Protein AF-A0ABD3V1Y4-F1 (afdb_monomer)

Mean predicted aligned error: 9.61 Å

Sequence (173 aa):
MPIKVYIWNFQGSTEAWGHASMSLSDGTHISWWPCGGDERKSVKGKAVKAPPIRSMTLKDDIEGEDGKNPDVTHIIPPGYINEAAIRTWWQSFSNEENWRAFDQNCSTVVFKALCAGSALDVFPAIEKQRYEAVFIWTPSTVDKFVQRLIECISHQAQPTVSSKGLGLFAGMS

pLDDT: mean 78.71, std 18.04, range [43.44, 97.69]

Secondary structure (DSSP, 8-state):
--EEEEEE---BTTTB--EEEEE-TTS-EE-----SGGGGS--SSPPB-----TT--HHHHHHHTTTPPPSEEEEEPTTSS-HHHHHHHHHHS-TT--BBTTTBSHHHHHHHHHHHTTGGGGS-HHHHHHHHT-SS--HHHHHHHHHHHHHHHHHHTS---------------

InterPro domains:
  IPR059883 IcsB/BopA-like, middle domain [PF27349] (81-153)

Foldseek 3Di:
DWKKKFWFDCPDLQQAQIFIWIADPVQFIQGQDAPDPPCRRHPPFDFALRFTDRPDHLVNVCVVNVNDGGPDMDTADPPQFQSVQLVVCRVVPDSVDIDGSFARHRQNRVVVSRVSRVLLVLDDPVVSVVLVPDRGGGSVNSVVSRVVSNVSVVVVPDPPPPPPDDDDPDDDD

Nearest PDB structures (foldseek):
  5mtz-assembly1_A  TM=6.078E-01  e=7.066E+00  Saccharomyces cerevisiae
  5mtz-assembly2_B  TM=6.042E-01  e=9.615E+00  Saccharomyces cerevisiae

Radius of gyration: 20.39 Å; Cα contacts (8 Å, |Δi|>4): 258; chains: 1; bounding box: 38×30×86 Å

Solvent-accessible surface area (backbone atoms only — not comparable to full-atom values): 10086 Å² total; per-residue (Å²): 105,50,38,34,41,38,27,29,66,64,66,43,77,76,70,30,75,42,40,24,30,34,35,46,56,88,68,53,31,51,51,47,76,74,86,62,76,75,58,73,53,54,70,77,86,60,71,47,84,36,53,67,50,78,84,46,44,74,64,55,50,22,58,68,51,82,64,44,72,61,76,42,76,48,73,42,70,72,88,73,49,42,61,68,43,24,51,54,46,58,72,66,55,59,68,85,51,54,32,24,89,65,71,41,29,22,22,33,50,45,50,52,38,39,48,56,13,43,48,53,75,69,45,59,71,74,57,35,55,53,62,74,65,56,78,61,54,37,30,67,52,45,51,54,50,52,52,53,49,49,51,46,52,55,60,70,70,53,79,80,80,76,92,77,84,83,78,83,86,76,89,86,133

Organism: Sinanodonta woodiana (NCBI:txid1069815)

Structure (mmCIF, N/CA/C/O backbone):
data_AF-A0ABD3V1Y4-F1
#
_entry.id   AF-A0ABD3V1Y4-F1
#
loop_
_atom_site.group_PDB
_atom_site.id
_atom_site.type_symbol
_atom_site.label_atom_id
_atom_site.label_alt_id
_atom_site.label_comp_id
_atom_site.label_asym_id
_atom_site.label_entity_id
_atom_site.label_seq_id
_atom_site.pdbx_PDB_ins_code
_atom_site.Cartn_x
_atom_site.Cartn_y
_atom_site.Cartn_z
_atom_site.occupancy
_atom_site.B_iso_or_equiv
_atom_site.auth_seq_id
_atom_site.auth_comp_id
_atom_site.auth_asym_id
_atom_site.auth_atom_id
_atom_site.pdbx_PDB_model_num
ATOM 1 N N . MET A 1 1 ? -10.974 -13.081 5.048 1.00 64.31 1 MET A N 1
ATOM 2 C CA . MET A 1 1 ? -9.505 -13.208 5.234 1.00 64.31 1 MET A CA 1
ATOM 3 C C . MET A 1 1 ? -8.924 -11.825 5.527 1.00 64.31 1 MET A C 1
ATOM 5 O O . MET A 1 1 ? -9.631 -10.864 5.268 1.00 64.31 1 MET A O 1
ATOM 9 N N . PRO A 1 2 ? -7.731 -11.687 6.128 1.00 89.69 2 PRO A N 1
ATOM 10 C CA . PRO A 1 2 ? -7.134 -10.372 6.378 1.00 89.69 2 PRO A CA 1
ATOM 11 C C . PRO A 1 2 ? -6.568 -9.740 5.097 1.00 89.69 2 PRO A C 1
ATOM 13 O O . PRO A 1 2 ? -6.213 -10.458 4.159 1.00 89.69 2 PRO A O 1
ATOM 16 N N . ILE A 1 3 ? -6.436 -8.412 5.095 1.00 95.50 3 ILE A N 1
ATOM 17 C CA . ILE A 1 3 ? -5.704 -7.673 4.059 1.00 95.50 3 ILE A CA 1
ATOM 18 C C . ILE A 1 3 ? -4.205 -7.903 4.273 1.00 95.50 3 ILE A C 1
ATOM 20 O O . ILE A 1 3 ? -3.722 -7.851 5.407 1.00 95.50 3 ILE A O 1
ATOM 24 N N . LYS A 1 4 ? -3.464 -8.139 3.190 1.00 97.69 4 LYS A N 1
ATOM 25 C CA . LYS A 1 4 ? -2.004 -8.295 3.219 1.00 97.69 4 LYS A CA 1
ATOM 26 C C . LYS A 1 4 ? -1.337 -7.170 2.449 1.00 97.69 4 LYS A C 1
ATOM 28 O O . LYS A 1 4 ? -1.769 -6.882 1.338 1.00 97.69 4 LYS A O 1
ATOM 33 N N . VAL A 1 5 ? -0.289 -6.576 3.010 1.00 97.06 5 VAL A N 1
ATOM 34 C CA . VAL A 1 5 ? 0.553 -5.582 2.330 1.00 97.06 5 VAL A CA 1
ATOM 35 C C . VAL A 1 5 ? 1.961 -6.146 2.201 1.00 97.06 5 VAL A C 1
ATOM 37 O O . VAL A 1 5 ? 2.527 -6.620 3.184 1.00 97.06 5 VAL A O 1
ATOM 40 N N . TYR A 1 6 ? 2.510 -6.102 0.996 1.00 96.75 6 TYR A N 1
ATOM 41 C CA . TYR A 1 6 ? 3.810 -6.656 0.638 1.00 96.75 6 TYR A CA 1
ATOM 42 C C . TYR A 1 6 ? 4.775 -5.520 0.322 1.00 96.75 6 TYR A C 1
ATOM 44 O O . TYR A 1 6 ? 4.414 -4.598 -0.410 1.00 96.75 6 TYR A O 1
ATOM 52 N N . ILE A 1 7 ? 5.986 -5.587 0.871 1.00 94.56 7 ILE A N 1
ATOM 53 C CA . ILE A 1 7 ? 7.024 -4.568 0.708 1.00 94.56 7 ILE A CA 1
ATOM 54 C C . ILE A 1 7 ? 8.292 -5.224 0.167 1.00 94.56 7 ILE A C 1
ATOM 56 O O . ILE A 1 7 ? 8.817 -6.158 0.773 1.00 94.56 7 ILE A O 1
ATOM 60 N N . TRP A 1 8 ? 8.812 -4.682 -0.929 1.00 91.06 8 TRP A N 1
ATOM 61 C CA . TRP A 1 8 ? 10.174 -4.894 -1.406 1.00 91.06 8 TRP A CA 1
ATOM 62 C C . TRP A 1 8 ? 10.961 -3.610 -1.157 1.00 91.06 8 TRP A C 1
ATOM 64 O O . TRP A 1 8 ? 10.585 -2.525 -1.609 1.00 91.06 8 TRP A O 1
ATOM 74 N N . ASN A 1 9 ? 12.042 -3.716 -0.395 1.00 85.38 9 ASN A N 1
ATOM 75 C CA . ASN A 1 9 ? 12.830 -2.570 0.029 1.00 85.38 9 ASN A CA 1
ATOM 76 C C . ASN A 1 9 ? 13.599 -1.954 -1.145 1.00 85.38 9 ASN A C 1
ATOM 78 O O . ASN A 1 9 ? 14.089 -2.656 -2.026 1.00 85.38 9 ASN A O 1
ATOM 82 N N . PHE A 1 10 ? 13.759 -0.629 -1.115 1.00 76.56 10 PHE A N 1
ATOM 83 C CA . PHE A 1 10 ? 14.650 0.077 -2.034 1.00 76.56 10 PHE A CA 1
ATOM 84 C C . PHE A 1 10 ? 16.098 -0.369 -1.799 1.00 76.56 10 PHE A C 1
ATOM 86 O O . PHE A 1 10 ? 16.598 -0.266 -0.679 1.00 76.56 10 PHE A O 1
ATOM 93 N N . GLN A 1 11 ? 16.776 -0.825 -2.852 1.00 69.06 11 GLN A N 1
ATOM 94 C CA . GLN A 1 11 ? 18.179 -1.261 -2.796 1.00 69.06 11 GLN A CA 1
ATOM 95 C C . GLN A 1 11 ? 19.121 -0.334 -3.578 1.00 69.06 11 GLN A C 1
ATOM 97 O O . GLN A 1 11 ? 20.303 -0.625 -3.721 1.00 69.06 11 GLN A O 1
ATOM 102 N N . GLY A 1 12 ? 18.618 0.808 -4.053 1.00 59.09 12 GLY A N 1
ATOM 103 C CA . GLY A 1 12 ? 19.363 1.742 -4.893 1.00 59.09 12 GLY A CA 1
ATOM 104 C C . GLY A 1 12 ? 18.736 1.868 -6.277 1.00 59.09 12 GLY A C 1
ATOM 105 O O . GLY A 1 12 ? 18.171 0.918 -6.809 1.00 59.09 12 GLY A O 1
ATOM 106 N N . SER A 1 13 ? 18.858 3.045 -6.892 1.00 57.44 13 SER A N 1
ATOM 107 C CA . SER A 1 13 ? 18.245 3.361 -8.193 1.00 57.44 13 SER A CA 1
ATOM 108 C C . SER A 1 13 ? 18.836 2.587 -9.377 1.00 57.44 13 SER A C 1
ATOM 110 O O . SER A 1 13 ? 18.283 2.639 -10.477 1.00 57.44 13 SER A O 1
ATOM 112 N N . THR A 1 14 ? 19.957 1.901 -9.152 1.00 50.19 14 THR A N 1
ATOM 113 C CA . THR A 1 14 ? 20.654 1.031 -10.105 1.00 50.19 14 THR A CA 1
ATOM 114 C C . THR A 1 14 ? 20.372 -0.454 -9.885 1.00 50.19 14 THR A C 1
ATOM 116 O O . THR A 1 14 ? 20.677 -1.240 -10.772 1.00 50.19 14 THR A O 1
ATOM 119 N N . GLU A 1 15 ? 19.806 -0.823 -8.730 1.00 55.97 15 GLU A N 1
ATOM 120 C CA . GLU A 1 15 ? 19.590 -2.217 -8.318 1.00 55.97 15 GLU A CA 1
ATOM 121 C C . GLU A 1 15 ? 18.091 -2.530 -8.239 1.00 55.97 15 GLU A C 1
ATOM 123 O O . GLU A 1 15 ? 17.581 -3.316 -9.030 1.00 55.97 15 GLU A O 1
ATOM 128 N N . ALA A 1 16 ? 17.357 -1.862 -7.340 1.00 60.34 16 ALA A N 1
ATOM 129 C CA . ALA A 1 16 ? 15.912 -2.017 -7.198 1.00 60.34 16 ALA A CA 1
ATOM 130 C C . ALA A 1 16 ? 15.282 -0.753 -6.598 1.00 60.34 16 ALA A C 1
ATOM 132 O O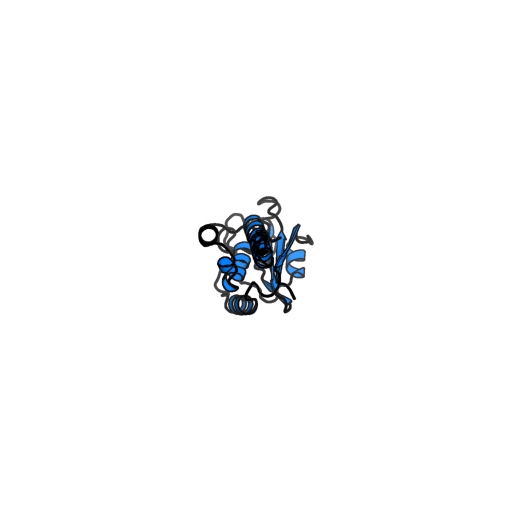 . ALA A 1 16 ? 15.631 -0.318 -5.494 1.00 60.34 16 ALA A O 1
ATOM 133 N N . TRP A 1 17 ? 14.296 -0.195 -7.305 1.00 63.53 17 TRP A N 1
ATOM 134 C CA . TRP A 1 17 ? 13.520 0.968 -6.852 1.00 63.53 17 TRP A CA 1
ATOM 135 C C . TRP A 1 17 ? 12.579 0.652 -5.677 1.00 63.53 17 TRP A C 1
ATOM 137 O O . TRP A 1 17 ? 12.045 1.569 -5.048 1.00 63.53 17 TRP A O 1
ATOM 147 N N . GLY A 1 18 ? 12.453 -0.631 -5.336 1.00 74.25 18 GLY A N 1
ATOM 148 C CA . GLY A 1 18 ? 11.547 -1.132 -4.320 1.00 74.25 18 GLY A CA 1
ATOM 149 C C . GLY A 1 18 ? 10.091 -1.054 -4.775 1.00 74.25 18 GLY A C 1
ATOM 150 O O . GLY A 1 18 ? 9.720 -0.264 -5.645 1.00 74.25 18 GLY A O 1
ATOM 151 N N . HIS A 1 19 ? 9.254 -1.879 -4.162 1.00 86.81 19 HIS A N 1
ATOM 152 C CA . HIS A 1 19 ? 7.877 -2.099 -4.583 1.00 86.81 19 HIS A CA 1
ATOM 153 C C . HIS A 1 19 ? 6.963 -2.240 -3.375 1.00 86.81 19 HIS A C 1
ATOM 155 O O . HIS A 1 19 ? 7.382 -2.647 -2.291 1.00 86.81 19 HIS A O 1
ATOM 161 N N . ALA A 1 20 ? 5.704 -1.869 -3.554 1.00 91.75 20 ALA A N 1
ATOM 162 C CA . ALA A 1 20 ? 4.672 -2.108 -2.565 1.00 91.75 20 ALA A CA 1
ATOM 163 C C . ALA A 1 20 ? 3.395 -2.535 -3.279 1.00 91.75 20 ALA A C 1
ATOM 165 O O . ALA A 1 20 ? 2.943 -1.861 -4.204 1.00 91.75 20 ALA A O 1
ATOM 166 N N . SER A 1 21 ? 2.789 -3.617 -2.812 1.00 94.44 21 SER A N 1
ATOM 167 C CA . SER A 1 21 ? 1.489 -4.076 -3.293 1.00 94.44 21 SER A CA 1
ATOM 168 C C . SER A 1 21 ? 0.635 -4.592 -2.146 1.00 94.44 21 SER A C 1
ATOM 170 O O . SER A 1 21 ? 1.095 -4.722 -1.010 1.00 94.44 21 SER A O 1
ATOM 172 N N . MET A 1 22 ? -0.643 -4.851 -2.407 1.00 96.00 22 MET A N 1
ATOM 173 C CA . MET A 1 22 ? -1.534 -5.417 -1.399 1.00 96.00 22 MET A CA 1
ATOM 174 C C . MET A 1 22 ? -2.532 -6.409 -1.985 1.00 96.00 22 MET A C 1
ATOM 176 O O . MET A 1 22 ? -2.957 -6.288 -3.129 1.00 96.00 22 MET A O 1
ATOM 180 N N . SER A 1 23 ? -2.936 -7.389 -1.182 1.00 96.06 23 SER A N 1
ATOM 181 C CA . SER A 1 23 ? -4.008 -8.329 -1.509 1.00 96.06 23 SER A CA 1
ATOM 182 C C . SER A 1 23 ? -5.179 -8.157 -0.556 1.00 96.06 23 SER A C 1
ATOM 184 O O . SER A 1 23 ? -5.003 -8.119 0.665 1.00 96.06 23 SER A O 1
ATOM 186 N N . LEU A 1 24 ? -6.376 -8.105 -1.132 1.00 95.19 24 LEU A N 1
ATOM 187 C CA . LEU A 1 24 ? -7.640 -8.170 -0.415 1.00 95.19 24 LEU A CA 1
ATOM 188 C C . LEU A 1 24 ? -8.024 -9.630 -0.149 1.00 95.19 24 LEU A C 1
ATOM 190 O O . LEU A 1 24 ? -7.426 -10.575 -0.672 1.00 95.19 24 LEU A O 1
ATOM 194 N N . SER A 1 25 ? -9.036 -9.822 0.687 1.00 93.12 25 SER A N 1
ATOM 195 C CA . SER A 1 25 ? -9.455 -11.136 1.160 1.00 93.12 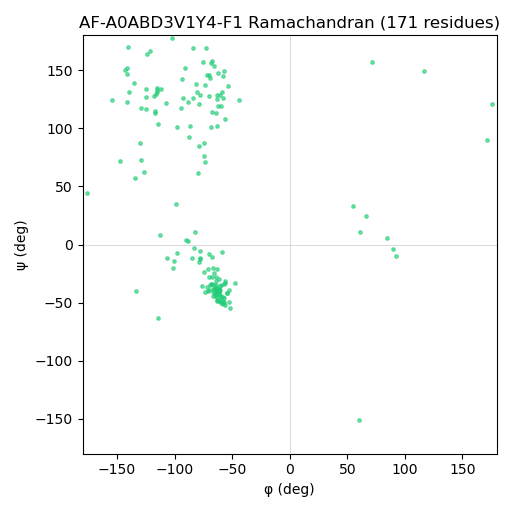25 SER A CA 1
ATOM 196 C C . SER A 1 25 ? -10.140 -11.997 0.100 1.00 93.12 25 SER A C 1
ATOM 198 O O . SER A 1 25 ? -10.168 -13.220 0.240 1.00 93.12 25 SER A O 1
ATOM 200 N N . ASP A 1 26 ? -10.663 -11.363 -0.948 1.00 90.38 26 ASP A N 1
ATOM 201 C CA . ASP A 1 26 ? -11.331 -11.991 -2.090 1.00 90.38 26 ASP A CA 1
ATOM 202 C C . ASP A 1 26 ? -10.375 -12.380 -3.229 1.00 90.38 26 ASP A C 1
ATOM 204 O O . ASP A 1 26 ? -10.819 -12.855 -4.271 1.00 90.38 26 ASP A O 1
ATOM 208 N N . GLY A 1 27 ? -9.068 -12.177 -3.040 1.00 89.62 27 GLY A N 1
ATOM 209 C CA . GLY A 1 27 ? -8.048 -12.447 -4.050 1.00 89.62 27 GLY A CA 1
ATOM 210 C C . GLY A 1 27 ? -7.743 -11.267 -4.973 1.00 89.62 27 GLY A C 1
ATOM 211 O O . GLY A 1 27 ? -6.801 -11.367 -5.757 1.00 89.62 27 GLY A O 1
ATOM 212 N N . THR A 1 28 ? -8.455 -10.138 -4.859 1.00 91.88 28 THR A N 1
ATOM 213 C CA . THR A 1 28 ? -8.082 -8.899 -5.555 1.00 91.88 28 THR A CA 1
ATOM 214 C C . THR A 1 28 ? -6.676 -8.498 -5.132 1.00 91.88 28 THR A C 1
ATOM 216 O O . THR A 1 28 ? -6.392 -8.358 -3.940 1.00 91.88 28 THR A O 1
ATOM 219 N N . HIS A 1 29 ? -5.796 -8.290 -6.103 1.00 93.00 29 HIS A N 1
ATOM 220 C CA . HIS A 1 29 ? -4.440 -7.825 -5.870 1.00 93.00 29 HIS A CA 1
ATOM 221 C C . HIS A 1 29 ? -4.261 -6.438 -6.494 1.00 93.00 29 HIS A C 1
ATOM 223 O O . HIS A 1 29 ? -4.678 -6.175 -7.621 1.00 93.00 29 HIS A O 1
ATOM 229 N N . ILE A 1 30 ? -3.706 -5.530 -5.700 1.00 91.56 30 ILE A N 1
ATOM 230 C CA . ILE A 1 30 ? -3.508 -4.124 -6.022 1.00 91.56 30 ILE A CA 1
ATOM 231 C C . ILE A 1 30 ? -2.003 -3.910 -6.091 1.00 91.56 30 ILE A C 1
ATOM 233 O O . ILE A 1 30 ? -1.320 -3.842 -5.069 1.00 91.56 30 ILE A O 1
ATOM 237 N N . SER A 1 31 ? -1.512 -3.814 -7.318 1.00 86.44 31 SER A N 1
ATOM 238 C CA . SER A 1 31 ? -0.127 -3.521 -7.662 1.00 86.44 31 SER A CA 1
ATOM 239 C C . SER A 1 31 ? -0.128 -2.602 -8.877 1.00 86.44 31 SER A C 1
ATOM 241 O O . SER A 1 31 ? -1.019 -2.682 -9.728 1.00 86.44 31 SER A O 1
ATOM 243 N N . TRP A 1 32 ? 0.849 -1.701 -8.953 1.00 76.88 32 TRP A N 1
ATOM 244 C CA . TRP A 1 32 ? 1.027 -0.851 -10.125 1.00 76.88 32 TRP A CA 1
ATOM 245 C C . TRP A 1 32 ? 2.486 -0.785 -10.566 1.00 76.88 32 TRP A C 1
ATOM 247 O O . TRP A 1 32 ? 3.076 0.291 -10.651 1.00 76.88 32 TRP A O 1
ATOM 257 N N . TRP A 1 33 ? 3.072 -1.950 -10.847 1.00 65.75 33 TRP A N 1
ATOM 258 C CA . TRP A 1 33 ? 4.402 -2.034 -11.446 1.00 65.75 33 TRP A CA 1
ATOM 259 C C . TRP A 1 33 ? 4.325 -1.805 -12.967 1.00 65.75 33 TRP A C 1
ATOM 261 O O . TRP A 1 33 ? 3.496 -2.437 -13.633 1.00 65.75 33 TRP A O 1
ATOM 271 N N . PRO A 1 34 ? 5.161 -0.937 -13.568 1.00 56.66 34 PRO A N 1
ATOM 272 C CA . PRO A 1 34 ? 5.210 -0.803 -15.017 1.00 56.66 34 PRO A CA 1
ATOM 273 C C . PRO A 1 34 ? 5.702 -2.122 -15.629 1.00 56.66 34 PRO A C 1
ATOM 275 O O . PRO A 1 34 ? 6.830 -2.575 -15.421 1.00 56.66 34 PRO A O 1
ATOM 278 N N . CYS A 1 35 ? 4.817 -2.787 -16.365 1.00 47.19 35 CYS A N 1
ATOM 279 C CA . CYS A 1 35 ? 5.128 -4.034 -17.048 1.00 47.19 35 CYS A CA 1
ATOM 280 C C . CYS A 1 35 ? 5.721 -3.722 -18.428 1.00 47.19 35 CYS A C 1
ATOM 282 O O . CYS A 1 35 ? 4.977 -3.398 -19.350 1.00 47.19 35 CYS A O 1
ATOM 284 N N . GLY A 1 36 ? 7.048 -3.825 -18.572 1.00 44.22 36 GLY A N 1
ATOM 285 C CA . GLY A 1 36 ? 7.717 -3.697 -19.873 1.00 44.22 36 GLY A CA 1
ATOM 286 C C . GLY A 1 36 ? 9.250 -3.644 -19.815 1.00 44.22 36 GLY A C 1
ATOM 287 O O . GLY A 1 36 ? 9.827 -2.569 -19.755 1.00 44.22 36 GLY A O 1
ATOM 288 N N . GLY A 1 37 ? 9.930 -4.795 -19.890 1.00 49.66 37 GLY A N 1
ATOM 289 C CA . GLY A 1 37 ? 11.366 -4.875 -20.224 1.00 49.66 37 GLY A CA 1
ATOM 290 C C . GLY A 1 37 ? 12.356 -4.146 -19.292 1.00 49.66 37 GLY A C 1
ATOM 291 O O . GLY A 1 37 ? 12.116 -3.993 -18.093 1.00 49.66 37 GLY A O 1
ATOM 292 N N . ASP A 1 38 ? 13.490 -3.708 -19.861 1.00 44.91 38 ASP A N 1
ATOM 293 C CA . ASP A 1 38 ? 14.625 -3.041 -19.183 1.00 44.91 38 ASP A CA 1
ATOM 294 C C . ASP A 1 38 ? 14.261 -1.728 -18.450 1.00 44.91 38 ASP A C 1
ATOM 296 O O . ASP A 1 38 ? 15.078 -1.167 -17.714 1.00 44.91 38 ASP A O 1
ATOM 300 N N . GLU A 1 39 ? 13.025 -1.239 -18.589 1.00 50.00 39 GLU A N 1
ATOM 301 C CA . GLU A 1 39 ? 12.505 -0.041 -17.915 1.00 50.00 39 GLU A CA 1
ATOM 302 C C . GLU A 1 39 ? 12.471 -0.191 -16.383 1.00 50.00 39 GLU A C 1
ATOM 304 O O . GLU A 1 39 ? 12.531 0.806 -15.662 1.00 50.00 39 GLU A O 1
ATOM 309 N N . ARG A 1 40 ? 12.485 -1.436 -15.882 1.00 51.62 40 ARG A N 1
ATOM 310 C CA . ARG A 1 40 ? 12.597 -1.777 -14.451 1.00 51.62 40 ARG A CA 1
ATOM 311 C C . ARG A 1 40 ? 13.960 -1.428 -13.840 1.00 51.62 40 ARG A C 1
ATOM 313 O O . ARG A 1 40 ? 14.041 -1.134 -12.651 1.00 51.62 40 ARG A O 1
ATOM 320 N N . LYS A 1 41 ? 15.028 -1.422 -14.649 1.00 47.88 41 LYS A N 1
ATOM 321 C CA . LYS A 1 41 ? 16.426 -1.242 -14.200 1.00 47.88 41 LYS A CA 1
ATOM 322 C C . LYS A 1 41 ? 16.936 0.192 -14.359 1.00 47.88 41 LYS A C 1
ATOM 324 O O . LYS A 1 41 ? 18.030 0.526 -13.914 1.00 47.88 41 LYS A O 1
ATOM 329 N N . SER A 1 42 ? 16.158 1.066 -15.001 1.00 46.94 42 SER A N 1
ATOM 330 C CA . SER A 1 42 ? 16.568 2.438 -15.305 1.00 46.94 42 SER A CA 1
ATOM 331 C C . SER A 1 42 ? 15.378 3.401 -15.286 1.00 46.94 42 SER A C 1
ATOM 333 O O . SER A 1 42 ? 15.001 3.979 -16.310 1.00 46.94 42 SER A O 1
ATOM 335 N N . VAL A 1 43 ? 14.846 3.696 -14.100 1.00 50.03 43 VAL A N 1
ATOM 336 C CA . VAL A 1 43 ? 13.941 4.842 -13.926 1.00 50.03 43 VAL A CA 1
ATOM 337 C C . VAL A 1 43 ? 14.756 6.139 -13.825 1.00 50.03 43 VAL A C 1
ATOM 339 O O . VAL A 1 43 ? 14.755 6.851 -12.823 1.00 50.03 43 VAL A O 1
ATOM 342 N N . LYS A 1 44 ? 15.504 6.486 -14.880 1.00 45.84 44 LYS A N 1
ATOM 343 C CA . LYS A 1 44 ? 16.089 7.830 -15.016 1.00 45.84 44 LYS A CA 1
ATOM 344 C C . LYS A 1 44 ? 14.982 8.816 -15.392 1.00 45.84 44 LYS A C 1
ATOM 346 O O . LYS A 1 44 ? 14.859 9.196 -16.550 1.00 45.84 44 LYS A O 1
ATOM 351 N N . GLY A 1 45 ? 14.154 9.193 -14.416 1.00 47.47 45 GLY A N 1
ATOM 352 C CA . GLY A 1 45 ? 13.286 10.377 -14.460 1.00 47.47 45 GLY A CA 1
ATOM 353 C C . GLY A 1 45 ? 12.226 10.441 -15.569 1.00 47.47 45 GLY A C 1
ATOM 354 O O . GLY A 1 45 ? 11.634 11.500 -15.758 1.00 47.47 45 GLY A O 1
ATOM 355 N N . LYS A 1 46 ? 11.969 9.359 -16.312 1.00 47.16 46 LYS A N 1
ATOM 356 C CA . LYS A 1 46 ? 10.922 9.327 -17.339 1.00 47.16 46 LYS A CA 1
ATOM 357 C C . LYS A 1 46 ? 9.626 8.806 -16.727 1.00 47.16 46 LYS A C 1
ATOM 359 O O . LYS A 1 46 ? 9.615 7.737 -16.125 1.00 47.16 46 LYS A O 1
ATOM 364 N N . ALA A 1 47 ? 8.545 9.568 -16.882 1.00 51.16 47 ALA A N 1
ATOM 365 C CA . ALA A 1 47 ? 7.200 9.056 -16.655 1.00 51.16 47 ALA A CA 1
ATOM 366 C C . ALA A 1 47 ? 6.973 7.890 -17.626 1.00 51.16 47 ALA A C 1
ATOM 368 O O . ALA A 1 47 ? 7.071 8.076 -18.841 1.00 51.16 47 ALA A O 1
ATOM 369 N N . VAL 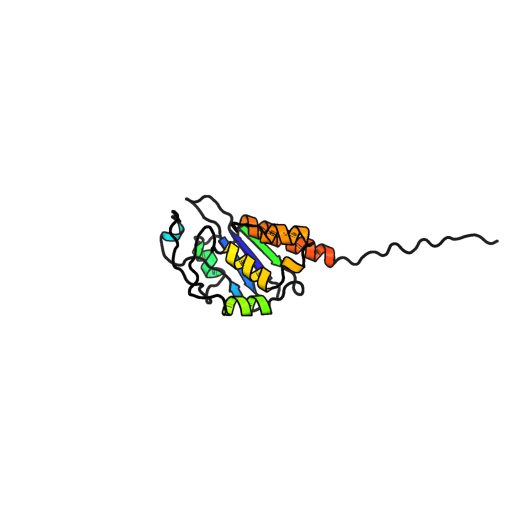A 1 48 ? 6.718 6.697 -17.094 1.00 55.41 48 VAL A N 1
ATOM 370 C CA . VAL A 1 48 ? 6.369 5.528 -17.901 1.00 55.41 48 VAL A CA 1
ATOM 371 C C . VAL A 1 48 ? 4.850 5.483 -17.939 1.00 55.41 48 VAL A C 1
ATOM 373 O O . VAL A 1 48 ? 4.193 5.375 -16.905 1.00 55.41 48 VAL A O 1
ATOM 376 N N . LYS A 1 49 ? 4.260 5.609 -19.129 1.00 53.78 49 LYS A N 1
ATOM 377 C CA . LYS A 1 49 ? 2.812 5.458 -19.290 1.00 53.78 49 LYS A CA 1
ATOM 378 C C . LYS A 1 49 ? 2.458 3.976 -19.188 1.00 53.78 49 LYS A C 1
ATOM 380 O O . LYS A 1 49 ? 2.393 3.280 -20.194 1.00 53.78 49 LYS A O 1
ATOM 385 N N . ALA A 1 50 ? 2.238 3.510 -17.966 1.00 61.69 50 ALA A N 1
ATOM 386 C CA . ALA A 1 50 ? 1.720 2.180 -17.684 1.00 61.69 50 ALA A CA 1
ATOM 387 C C . ALA A 1 50 ? 0.366 2.326 -16.977 1.00 61.69 50 ALA A C 1
ATOM 389 O O . ALA A 1 50 ? 0.345 2.865 -15.873 1.00 61.69 50 ALA A O 1
ATOM 390 N N . PRO A 1 51 ? -0.762 1.895 -17.568 1.00 63.31 51 PRO A N 1
ATOM 391 C CA . PRO A 1 51 ? -2.034 1.864 -16.853 1.00 63.31 51 PRO A CA 1
ATOM 392 C C . PRO A 1 51 ? -2.004 0.793 -15.745 1.00 63.31 51 PRO A C 1
ATOM 394 O O . PRO A 1 51 ? -1.236 -0.168 -15.844 1.00 63.31 51 PRO A O 1
ATOM 397 N N . PRO A 1 52 ? -2.832 0.916 -14.695 1.00 68.75 52 PRO A N 1
ATOM 398 C CA . PRO A 1 52 ? -2.995 -0.129 -13.691 1.00 68.75 52 PRO A CA 1
ATOM 399 C C . PRO A 1 52 ? -3.520 -1.424 -14.329 1.00 68.75 52 PRO A C 1
ATOM 401 O O . PRO A 1 52 ? -4.532 -1.430 -15.037 1.00 68.75 52 PRO A O 1
ATOM 404 N N . ILE A 1 53 ? -2.849 -2.544 -14.056 1.00 73.81 53 ILE A N 1
ATOM 405 C CA . ILE A 1 53 ? -3.224 -3.861 -14.581 1.00 73.81 53 ILE A CA 1
ATOM 406 C C . ILE A 1 53 ? -4.027 -4.597 -13.507 1.00 73.81 53 ILE A C 1
ATOM 408 O O . ILE A 1 53 ? -3.485 -5.150 -12.555 1.00 73.81 53 ILE A O 1
ATOM 412 N N . ARG A 1 54 ? -5.353 -4.617 -13.667 1.00 80.19 54 ARG A N 1
ATOM 413 C CA . ARG A 1 54 ? -6.288 -5.201 -12.683 1.00 80.19 54 ARG A CA 1
ATOM 414 C C . ARG A 1 54 ? -6.173 -6.720 -12.529 1.00 80.19 54 ARG A C 1
ATOM 416 O O . ARG A 1 54 ? -6.647 -7.257 -11.537 1.00 80.19 54 ARG A O 1
ATOM 423 N N . SER A 1 55 ? -5.594 -7.399 -13.516 1.00 81.38 55 SER A N 1
ATOM 424 C CA . SER A 1 55 ? -5.362 -8.844 -13.493 1.00 81.38 55 SER A CA 1
ATOM 425 C C . SER A 1 55 ? -4.009 -9.230 -12.896 1.00 81.38 55 SER A C 1
ATOM 427 O O . SER A 1 55 ? -3.682 -10.412 -12.934 1.00 81.38 55 SER A O 1
ATOM 429 N N . MET A 1 56 ? -3.214 -8.271 -12.396 1.00 84.06 56 MET A N 1
ATOM 430 C CA . MET A 1 56 ? -1.965 -8.606 -11.714 1.00 84.06 56 MET A CA 1
ATOM 431 C C . MET A 1 56 ? -2.231 -9.436 -10.469 1.00 84.06 56 MET A C 1
ATOM 433 O O . MET A 1 56 ? -3.227 -9.265 -9.769 1.00 84.06 56 MET A O 1
ATOM 437 N N . THR A 1 57 ? -1.286 -10.313 -10.186 1.00 90.75 57 THR A N 1
ATOM 438 C CA . THR A 1 57 ? -1.246 -11.191 -9.030 1.00 90.75 57 THR A CA 1
ATOM 439 C C . THR A 1 57 ? 0.057 -10.971 -8.266 1.00 90.75 57 THR A C 1
ATOM 441 O O . THR A 1 57 ? 1.031 -10.455 -8.809 1.00 90.75 57 THR A O 1
ATOM 444 N N . LEU A 1 58 ? 0.118 -11.442 -7.016 1.00 91.56 58 LEU A N 1
ATOM 445 C CA . LEU A 1 58 ? 1.373 -11.448 -6.253 1.00 91.56 58 LEU A CA 1
ATOM 446 C C . LEU A 1 58 ? 2.487 -12.209 -6.991 1.00 91.56 58 LEU A C 1
ATOM 448 O O . LEU A 1 58 ? 3.659 -11.874 -6.864 1.00 91.56 58 LEU A O 1
ATOM 452 N N . LYS A 1 59 ? 2.129 -13.240 -7.764 1.00 91.25 59 LYS A N 1
ATOM 453 C CA . LYS A 1 59 ? 3.096 -13.985 -8.569 1.00 91.25 59 LYS A CA 1
ATOM 454 C C . LYS A 1 59 ? 3.711 -13.092 -9.649 1.00 91.25 59 LYS A C 1
ATOM 456 O O . LYS A 1 59 ? 4.923 -13.137 -9.822 1.00 91.25 59 LYS A O 1
ATOM 461 N N . ASP A 1 60 ? 2.903 -12.268 -10.310 1.00 87.25 60 ASP A N 1
ATOM 462 C CA . ASP A 1 60 ? 3.392 -11.334 -11.330 1.00 87.25 60 ASP A CA 1
ATOM 463 C C . ASP A 1 60 ? 4.328 -10.279 -10.725 1.00 87.25 60 ASP A C 1
ATOM 465 O O . ASP A 1 60 ? 5.306 -9.899 -11.362 1.00 87.25 60 ASP A O 1
ATOM 469 N N . ASP A 1 61 ? 4.075 -9.842 -9.487 1.00 87.50 61 ASP A N 1
ATOM 470 C CA . ASP A 1 61 ? 4.987 -8.964 -8.742 1.00 87.50 61 ASP A CA 1
ATOM 471 C C . ASP A 1 61 ? 6.311 -9.662 -8.401 1.00 87.50 61 ASP A C 1
ATOM 473 O O . ASP A 1 61 ? 7.377 -9.089 -8.597 1.00 87.50 61 ASP A O 1
ATOM 477 N N . ILE A 1 62 ? 6.262 -10.913 -7.933 1.00 88.12 62 ILE A N 1
ATOM 478 C CA . ILE A 1 62 ? 7.465 -11.697 -7.612 1.00 88.12 62 ILE A CA 1
ATOM 479 C C . ILE A 1 62 ? 8.307 -11.928 -8.871 1.00 88.12 62 ILE A C 1
ATOM 481 O O . ILE A 1 62 ? 9.519 -11.744 -8.844 1.00 88.12 62 ILE A O 1
ATOM 485 N N . GLU A 1 63 ? 7.682 -12.297 -9.990 1.00 85.94 63 GLU A N 1
ATOM 486 C CA . GLU A 1 63 ? 8.352 -12.378 -11.296 1.00 85.94 63 GLU A CA 1
ATOM 487 C C . GLU A 1 63 ? 8.830 -10.993 -11.770 1.00 85.94 63 GLU A C 1
ATOM 489 O O . GLU A 1 63 ? 9.852 -10.868 -12.446 1.00 85.94 63 GLU A O 1
ATOM 494 N N . GLY A 1 64 ? 8.102 -9.944 -11.384 1.00 78.56 64 GLY A N 1
ATOM 495 C CA . GLY A 1 64 ? 8.435 -8.531 -11.532 1.00 78.56 64 GLY A CA 1
ATOM 496 C C . GLY A 1 64 ? 9.789 -8.148 -10.937 1.00 78.56 64 GLY A C 1
ATOM 497 O O . GLY A 1 64 ? 10.555 -7.412 -11.562 1.00 78.56 64 GLY A O 1
ATOM 498 N N . GLU A 1 65 ? 10.050 -8.703 -9.759 1.00 80.56 65 GLU A N 1
ATOM 499 C CA . GLU A 1 65 ? 11.192 -8.481 -8.871 1.00 80.56 65 GLU A CA 1
ATOM 500 C C . GLU A 1 65 ? 12.260 -9.581 -9.026 1.00 80.56 65 GLU A C 1
ATOM 502 O O . GLU A 1 65 ? 12.874 -10.017 -8.052 1.00 80.56 65 GLU A O 1
ATOM 507 N N . ASP A 1 66 ? 12.451 -10.090 -10.249 1.00 82.94 66 ASP A N 1
ATOM 508 C CA . ASP A 1 66 ? 13.440 -11.127 -10.591 1.00 82.94 66 ASP A CA 1
ATOM 509 C C . ASP A 1 66 ? 13.320 -12.413 -9.735 1.00 82.94 66 ASP A C 1
ATOM 511 O O . ASP A 1 66 ? 14.299 -13.096 -9.429 1.00 82.94 66 ASP A O 1
ATOM 515 N N . GLY A 1 67 ? 12.092 -12.769 -9.344 1.00 85.25 67 GLY A N 1
ATOM 516 C CA . GLY A 1 67 ? 11.781 -13.942 -8.523 1.00 85.25 67 GLY A CA 1
ATOM 517 C C . GLY A 1 67 ? 11.921 -13.711 -7.015 1.00 85.25 67 GLY A C 1
ATOM 518 O O . GLY A 1 67 ? 11.795 -14.660 -6.235 1.00 85.25 67 GLY A O 1
ATOM 519 N N . LYS A 1 68 ? 12.182 -12.475 -6.577 1.00 85.88 68 LYS A N 1
ATOM 520 C CA . LYS A 1 68 ? 12.363 -12.141 -5.165 1.00 85.88 68 LYS A CA 1
ATOM 521 C C . LYS A 1 68 ? 11.015 -12.048 -4.440 1.00 85.88 68 LYS A C 1
ATOM 523 O O . LYS A 1 68 ? 10.113 -11.315 -4.840 1.00 85.88 68 LYS A O 1
ATOM 528 N N . ASN A 1 69 ? 10.897 -12.756 -3.316 1.00 93.31 69 ASN A N 1
ATOM 529 C CA . ASN A 1 69 ? 9.764 -12.601 -2.397 1.00 93.31 69 ASN A CA 1
ATOM 530 C C . ASN A 1 69 ? 9.781 -11.222 -1.704 1.00 93.31 69 ASN A C 1
ATOM 532 O O . ASN A 1 69 ? 10.858 -10.635 -1.575 1.00 93.31 69 ASN A O 1
ATOM 536 N N . PRO A 1 70 ? 8.628 -10.734 -1.202 1.00 93.94 70 PRO A N 1
ATOM 537 C CA . PRO A 1 70 ? 8.586 -9.520 -0.391 1.00 93.94 70 PRO A CA 1
ATOM 538 C C . PRO A 1 70 ? 9.561 -9.604 0.787 1.00 93.94 70 PRO A C 1
ATOM 540 O O . PRO A 1 70 ? 9.613 -10.623 1.479 1.00 93.94 70 PRO A O 1
ATOM 543 N N . ASP A 1 71 ? 10.292 -8.521 1.047 1.00 94.69 71 ASP A N 1
ATOM 544 C CA . ASP A 1 71 ? 11.164 -8.404 2.219 1.00 94.69 71 ASP A CA 1
ATOM 545 C C . ASP A 1 71 ? 10.335 -8.345 3.515 1.00 94.69 71 ASP A C 1
ATOM 547 O O . ASP A 1 71 ? 10.747 -8.872 4.548 1.00 94.69 71 ASP A O 1
ATOM 551 N N . VAL A 1 72 ? 9.150 -7.723 3.455 1.00 95.75 72 VAL A N 1
ATOM 552 C CA . VAL A 1 72 ? 8.198 -7.639 4.572 1.00 95.75 72 VAL A CA 1
ATOM 553 C C . VAL A 1 72 ? 6.785 -7.936 4.074 1.00 95.75 72 VAL A C 1
ATOM 555 O O . VAL A 1 72 ? 6.375 -7.491 3.002 1.00 95.75 72 VAL A O 1
ATOM 558 N N . THR A 1 73 ? 6.018 -8.689 4.865 1.00 97.56 73 THR A N 1
ATOM 559 C CA . THR A 1 73 ? 4.576 -8.881 4.663 1.00 97.56 73 THR A CA 1
ATOM 560 C C . THR A 1 73 ? 3.830 -8.494 5.931 1.00 97.56 73 THR A C 1
ATOM 562 O O . THR A 1 73 ? 3.970 -9.146 6.964 1.00 97.56 73 THR A O 1
ATOM 565 N N . HIS A 1 74 ? 2.998 -7.464 5.834 1.00 97.56 74 HIS A N 1
ATOM 566 C CA . HIS A 1 74 ? 2.098 -7.039 6.900 1.00 97.56 74 HIS A CA 1
ATOM 567 C C . HIS A 1 74 ? 0.726 -7.675 6.736 1.00 97.56 74 HIS A C 1
ATOM 569 O O . HIS A 1 74 ? 0.213 -7.795 5.623 1.00 97.56 74 HIS A O 1
ATOM 575 N N . ILE A 1 75 ? 0.108 -8.038 7.857 1.00 96.94 75 ILE A N 1
ATOM 576 C CA . ILE A 1 75 ? -1.254 -8.569 7.904 1.00 96.94 75 ILE A CA 1
ATOM 577 C C . ILE A 1 75 ? -2.102 -7.597 8.717 1.00 96.94 75 ILE A C 1
ATOM 579 O O . ILE A 1 75 ? -1.903 -7.459 9.922 1.00 96.94 75 ILE A O 1
ATOM 583 N N . ILE A 1 76 ? -3.057 -6.940 8.063 1.00 95.50 76 ILE A N 1
ATOM 584 C CA . ILE A 1 76 ? -3.996 -6.039 8.731 1.00 95.50 76 ILE A CA 1
ATOM 585 C C . ILE A 1 76 ? -5.201 -6.868 9.206 1.00 95.50 76 ILE A C 1
ATOM 587 O O . ILE A 1 76 ? -5.847 -7.526 8.378 1.00 95.50 76 ILE A O 1
ATOM 591 N N . PRO A 1 77 ? -5.526 -6.864 10.514 1.00 92.62 77 PRO A N 1
ATOM 592 C CA . PRO A 1 77 ? -6.673 -7.597 11.040 1.00 92.62 77 PRO A CA 1
ATOM 593 C C . PRO A 1 77 ? -7.998 -7.168 10.382 1.00 92.62 77 PRO A C 1
ATOM 595 O O . PRO A 1 77 ? -8.185 -5.986 10.079 1.00 92.62 77 PRO A O 1
ATOM 598 N N . PRO A 1 78 ? -8.946 -8.100 10.169 1.00 90.94 78 PRO A N 1
ATOM 599 C CA . PRO A 1 78 ? -10.249 -7.765 9.600 1.00 90.94 78 PRO A CA 1
ATOM 600 C C . PRO A 1 78 ? -11.057 -6.863 10.546 1.00 90.94 78 PRO A C 1
ATOM 602 O O . PRO A 1 78 ? -10.900 -6.926 11.762 1.00 90.94 78 PRO A O 1
ATOM 605 N N . GLY A 1 79 ? -11.962 -6.058 9.983 1.00 90.25 79 GLY A N 1
ATOM 606 C CA . GLY A 1 79 ? -12.916 -5.241 10.747 1.00 90.25 79 GLY A CA 1
ATOM 607 C C . GLY A 1 79 ? -12.466 -3.812 11.068 1.00 90.25 79 GLY A C 1
ATOM 608 O O . GLY A 1 79 ? -13.298 -3.014 11.482 1.00 90.25 79 GLY A O 1
ATOM 609 N N . TYR A 1 80 ? -11.200 -3.466 10.824 1.00 91.25 80 TYR A N 1
ATOM 610 C CA . TYR A 1 80 ? -10.669 -2.113 11.065 1.00 91.25 80 TYR A CA 1
ATOM 611 C C . TYR A 1 80 ? -10.540 -1.270 9.795 1.00 91.25 80 TYR A C 1
ATOM 613 O O . TYR A 1 80 ? -10.483 -0.049 9.870 1.00 91.25 80 TYR A O 1
ATOM 621 N N . ILE A 1 81 ? -10.502 -1.924 8.632 1.00 94.31 81 ILE A N 1
ATOM 622 C CA . ILE A 1 81 ? -10.356 -1.298 7.318 1.00 94.31 81 ILE A CA 1
ATOM 623 C C . ILE A 1 81 ? -11.510 -1.748 6.423 1.00 94.31 81 ILE A C 1
ATOM 625 O O . ILE A 1 81 ? -11.830 -2.939 6.357 1.00 94.31 81 ILE A O 1
ATOM 629 N N . ASN A 1 82 ? -12.130 -0.801 5.717 1.00 95.62 82 ASN A N 1
ATOM 630 C CA . ASN A 1 82 ? -13.247 -1.074 4.818 1.00 95.62 82 ASN A CA 1
ATOM 631 C C . ASN A 1 82 ? -12.754 -1.641 3.480 1.00 95.62 82 ASN A C 1
ATOM 633 O O . ASN A 1 82 ? -12.601 -0.926 2.492 1.00 95.62 82 ASN A O 1
ATOM 637 N N . GLU A 1 83 ? -12.538 -2.953 3.441 1.00 94.62 83 GLU A N 1
ATOM 638 C CA . GLU A 1 83 ? -12.059 -3.665 2.253 1.00 94.62 83 GLU A CA 1
ATOM 639 C C . GLU A 1 83 ? -12.956 -3.472 1.016 1.00 94.62 83 GLU A C 1
ATOM 641 O O . GLU A 1 83 ? -12.464 -3.391 -0.109 1.00 94.62 83 GLU A O 1
ATOM 646 N N . ALA A 1 84 ? -14.275 -3.350 1.204 1.00 94.12 84 ALA A N 1
ATOM 647 C CA . ALA A 1 84 ? -15.195 -3.121 0.095 1.00 94.12 84 ALA A CA 1
ATOM 648 C C . ALA A 1 84 ? -14.988 -1.744 -0.551 1.00 94.12 84 ALA A C 1
ATOM 650 O O . ALA A 1 84 ? -15.024 -1.639 -1.775 1.00 94.12 84 ALA A O 1
ATOM 651 N N . ALA A 1 85 ? -14.713 -0.712 0.250 1.00 95.25 85 ALA A N 1
ATOM 652 C CA . ALA A 1 85 ? -14.377 0.611 -0.263 1.00 95.25 85 ALA A CA 1
ATOM 653 C C . ALA A 1 85 ? -13.042 0.603 -1.023 1.00 95.25 85 ALA A C 1
ATOM 655 O O . ALA A 1 85 ? -12.955 1.208 -2.090 1.00 95.25 85 ALA A O 1
ATOM 656 N N . ILE A 1 86 ? -12.047 -0.158 -0.546 1.00 95.38 86 ILE A N 1
ATOM 657 C CA . ILE A 1 86 ? -10.781 -0.357 -1.271 1.00 95.38 86 ILE A CA 1
ATOM 658 C C . ILE A 1 86 ? -11.031 -0.983 -2.644 1.00 95.38 86 ILE A C 1
ATOM 660 O O . ILE A 1 86 ? -10.513 -0.501 -3.651 1.00 95.38 86 ILE A O 1
ATOM 664 N N . ARG A 1 87 ? -11.852 -2.037 -2.703 1.00 92.25 87 ARG A N 1
ATOM 665 C CA . ARG A 1 87 ? -12.205 -2.705 -3.961 1.00 92.25 87 ARG A CA 1
ATOM 666 C C . ARG A 1 87 ? -12.877 -1.744 -4.939 1.00 92.25 87 ARG A C 1
ATOM 668 O O . ARG A 1 87 ? -12.461 -1.664 -6.092 1.00 92.25 87 ARG A O 1
ATOM 675 N N . THR A 1 88 ? -13.896 -1.017 -4.485 1.00 91.38 88 THR A N 1
ATOM 676 C CA . THR A 1 88 ? -14.614 -0.038 -5.314 1.00 91.38 88 THR A CA 1
ATOM 677 C C . THR A 1 88 ? -13.668 1.043 -5.824 1.00 91.38 88 THR A C 1
ATOM 679 O O . THR A 1 88 ? -13.678 1.366 -7.012 1.00 91.38 88 THR A O 1
ATOM 682 N N . TRP A 1 89 ? -12.797 1.553 -4.950 1.00 92.31 89 TRP A N 1
ATOM 683 C CA . TRP A 1 89 ? -11.767 2.508 -5.333 1.00 92.31 89 TRP A CA 1
ATOM 684 C C . TRP A 1 89 ? -10.854 1.936 -6.422 1.00 92.31 89 TRP A C 1
ATOM 686 O O . TRP A 1 89 ? -10.699 2.571 -7.462 1.00 92.31 89 TRP A O 1
ATOM 696 N N . TRP A 1 90 ? -10.335 0.717 -6.251 1.00 90.75 90 TRP A N 1
ATOM 697 C CA . TRP A 1 90 ? -9.447 0.082 -7.229 1.00 90.75 90 TRP A CA 1
ATOM 698 C C . TRP A 1 90 ? -10.122 -0.135 -8.587 1.00 90.75 90 TRP A C 1
ATOM 700 O O . TRP A 1 90 ? -9.521 0.088 -9.637 1.00 90.75 90 TRP A O 1
ATOM 710 N N . GLN A 1 91 ? -11.403 -0.506 -8.590 1.00 87.06 91 GLN A N 1
ATOM 711 C CA . GLN A 1 91 ? -12.185 -0.631 -9.820 1.00 87.06 91 GLN A CA 1
ATOM 712 C C . GLN A 1 91 ? -12.322 0.716 -10.544 1.00 87.06 91 GLN A C 1
ATOM 714 O O . GLN A 1 91 ? -12.162 0.760 -11.766 1.00 87.06 91 GLN A O 1
ATOM 719 N N . SER A 1 92 ? -12.548 1.799 -9.794 1.00 84.19 92 SER A N 1
ATOM 720 C CA . SER A 1 92 ? -12.680 3.169 -10.313 1.00 84.19 92 SER A CA 1
ATOM 721 C C . SER A 1 92 ? -11.354 3.864 -10.643 1.00 84.19 92 SER A C 1
ATOM 723 O O . SER A 1 92 ? -11.359 4.884 -11.329 1.00 84.19 92 SER A O 1
ATOM 725 N N . PHE A 1 93 ? -10.225 3.334 -10.165 1.00 81.50 93 PHE A N 1
ATOM 726 C CA . PHE A 1 93 ? -8.911 3.932 -10.365 1.00 81.50 93 PHE A CA 1
ATOM 727 C C . PHE A 1 93 ? -8.582 3.964 -11.867 1.00 81.50 93 PHE A C 1
ATOM 729 O O . PHE A 1 93 ? -8.610 2.937 -12.556 1.00 81.50 93 PHE A O 1
ATOM 736 N N . SER A 1 94 ? -8.384 5.174 -12.396 1.00 66.50 94 SER A N 1
ATOM 737 C CA . SER A 1 94 ? -8.425 5.435 -13.836 1.00 66.50 94 SER A CA 1
ATOM 738 C C . SER A 1 94 ? -7.212 4.865 -14.578 1.00 66.50 94 SER A C 1
ATOM 740 O O . SER A 1 94 ? -6.088 4.879 -14.084 1.00 66.50 94 SER A O 1
ATOM 742 N N . ASN A 1 95 ? -7.449 4.420 -15.817 1.00 59.56 95 ASN A N 1
ATOM 743 C CA . ASN A 1 95 ? -6.400 4.023 -16.763 1.00 59.56 95 ASN A CA 1
ATOM 744 C C . ASN A 1 95 ? -5.706 5.228 -17.432 1.00 59.56 95 ASN A C 1
ATOM 746 O O . ASN A 1 95 ? -4.770 5.038 -18.207 1.00 59.56 95 ASN A O 1
ATOM 750 N N . GLU A 1 96 ? -6.183 6.451 -17.181 1.00 52.31 96 GLU A N 1
ATOM 751 C CA . GLU A 1 96 ? -5.584 7.698 -17.683 1.00 52.31 96 GLU A CA 1
ATOM 752 C C . GLU A 1 96 ? -4.443 8.211 -16.788 1.00 52.31 96 GLU A C 1
ATOM 754 O O . GLU A 1 96 ? -3.678 9.091 -17.192 1.00 52.31 96 GLU A O 1
ATOM 759 N N . GLU A 1 97 ? -4.307 7.632 -15.594 1.00 56.75 97 GLU A N 1
ATOM 760 C CA . GLU A 1 97 ? -3.215 7.892 -14.661 1.00 56.75 97 GLU A CA 1
ATOM 761 C C . GLU A 1 97 ? -1.895 7.324 -15.207 1.00 56.75 97 GLU A C 1
ATOM 763 O O . GLU A 1 97 ? -1.871 6.271 -15.850 1.00 56.75 97 GLU A O 1
ATOM 768 N N . ASN A 1 98 ? -0.778 8.022 -14.982 1.00 56.25 98 ASN A N 1
ATOM 769 C CA . ASN A 1 98 ? 0.522 7.630 -15.536 1.00 56.25 98 ASN A CA 1
ATOM 770 C C . ASN A 1 98 ? 1.493 7.320 -14.406 1.00 56.25 98 ASN A C 1
ATOM 772 O O . ASN A 1 98 ? 1.721 8.169 -13.548 1.00 56.25 98 ASN A O 1
ATOM 776 N N . TRP A 1 99 ? 2.127 6.149 -14.450 1.00 58.91 99 TRP A N 1
ATOM 777 C CA . TRP A 1 99 ? 3.124 5.785 -13.454 1.00 58.91 99 TRP A CA 1
ATOM 778 C C . TRP A 1 99 ? 4.288 6.791 -13.431 1.00 58.91 99 TRP A C 1
ATOM 780 O O . TRP A 1 99 ? 4.872 7.154 -14.462 1.00 58.91 99 TRP A O 1
ATOM 790 N N . ARG A 1 100 ? 4.640 7.252 -12.230 1.00 58.53 100 ARG A N 1
ATOM 791 C CA . ARG A 1 100 ? 5.730 8.203 -11.979 1.00 58.53 100 ARG A CA 1
ATOM 792 C C . ARG A 1 100 ? 6.446 7.815 -10.698 1.00 58.53 100 ARG A C 1
ATOM 794 O O . ARG A 1 100 ? 5.832 7.839 -9.636 1.00 58.53 100 ARG A O 1
ATOM 801 N N . ALA A 1 101 ? 7.755 7.577 -10.783 1.00 53.75 101 ALA A N 1
ATOM 802 C CA . ALA A 1 101 ? 8.598 7.183 -9.646 1.00 53.75 101 ALA A CA 1
ATOM 803 C C . ALA A 1 101 ? 8.401 8.035 -8.377 1.00 53.75 101 ALA A C 1
ATOM 805 O O . ALA A 1 101 ? 8.512 7.511 -7.271 1.00 53.75 101 ALA A O 1
ATOM 806 N N . PHE A 1 102 ? 8.092 9.326 -8.530 1.00 51.97 102 PHE A N 1
ATOM 807 C CA . PHE A 1 102 ? 8.028 10.281 -7.423 1.00 51.97 102 PHE A CA 1
ATOM 808 C C . PHE A 1 102 ? 6.614 10.713 -7.002 1.00 51.97 102 PHE A C 1
ATOM 810 O O . PHE A 1 102 ? 6.501 11.334 -5.953 1.00 51.97 102 PHE A O 1
ATOM 817 N N . ASP A 1 103 ? 5.554 10.411 -7.768 1.00 53.03 103 ASP A N 1
ATOM 818 C CA . ASP A 1 103 ? 4.180 10.834 -7.405 1.00 53.03 103 ASP A CA 1
ATOM 819 C C . ASP A 1 103 ? 3.139 9.704 -7.525 1.00 53.03 103 ASP A C 1
ATOM 821 O O . ASP A 1 103 ? 2.322 9.510 -6.623 1.00 53.03 103 ASP A O 1
ATOM 825 N N . GLN A 1 104 ? 3.233 8.880 -8.569 1.00 62.38 104 GLN A N 1
ATOM 826 C CA . GLN A 1 104 ? 2.284 7.818 -8.906 1.00 62.38 104 GLN A CA 1
ATOM 827 C C . GLN A 1 104 ? 3.025 6.497 -9.062 1.00 62.38 104 GLN A C 1
ATOM 829 O O . GLN A 1 104 ? 3.094 5.910 -10.138 1.00 62.38 104 GLN A O 1
ATOM 834 N N . ASN A 1 105 ? 3.634 6.058 -7.967 1.00 72.50 105 ASN A N 1
ATOM 835 C CA . ASN A 1 105 ? 4.275 4.757 -7.876 1.00 72.50 105 ASN A CA 1
ATOM 836 C C . ASN A 1 105 ? 3.377 3.769 -7.109 1.00 72.50 105 ASN A C 1
ATOM 838 O O . ASN A 1 105 ? 2.300 4.115 -6.610 1.00 72.50 105 ASN A O 1
ATOM 842 N N . CYS A 1 106 ? 3.833 2.527 -6.991 1.00 81.62 106 CYS A N 1
ATOM 843 C CA . CYS A 1 106 ? 3.098 1.457 -6.321 1.00 81.62 106 CYS A CA 1
ATOM 844 C C . CYS A 1 106 ? 2.818 1.772 -4.847 1.00 81.62 106 CYS A C 1
ATOM 846 O O . CYS A 1 106 ? 1.737 1.489 -4.338 1.00 81.62 106 CYS A O 1
ATOM 848 N N . SER A 1 107 ? 3.757 2.439 -4.171 1.00 86.75 107 SER A N 1
ATOM 849 C CA . SER A 1 107 ? 3.602 2.869 -2.783 1.00 86.75 107 SER A CA 1
ATOM 850 C C . SER A 1 107 ? 2.494 3.908 -2.618 1.00 86.75 107 SER A C 1
ATOM 852 O O . SER A 1 107 ? 1.681 3.785 -1.701 1.00 86.75 107 SER A O 1
ATOM 854 N N . THR A 1 108 ? 2.391 4.882 -3.529 1.00 86.44 108 THR A N 1
ATOM 855 C CA . THR A 1 108 ? 1.267 5.829 -3.540 1.00 86.44 108 THR A CA 1
ATOM 856 C C . THR A 1 108 ? -0.064 5.106 -3.754 1.00 86.44 108 THR A C 1
ATOM 858 O O . THR A 1 108 ? -1.051 5.444 -3.101 1.00 86.44 108 THR A O 1
ATOM 861 N N . VAL A 1 109 ? -0.117 4.114 -4.650 1.00 89.44 109 VAL A N 1
ATOM 862 C CA . VAL A 1 109 ? -1.339 3.329 -4.909 1.00 89.44 109 VAL A CA 1
ATOM 863 C C . VAL A 1 109 ? -1.768 2.559 -3.670 1.00 89.44 109 VAL A C 1
ATOM 865 O O . VAL A 1 109 ? -2.932 2.656 -3.293 1.00 89.44 109 VAL A O 1
ATOM 868 N N . VAL A 1 110 ? -0.849 1.862 -2.998 1.00 93.38 110 VAL A N 1
ATOM 869 C CA . VAL A 1 110 ? -1.157 1.142 -1.752 1.00 93.38 110 VAL A CA 1
ATOM 870 C C . VAL A 1 110 ? -1.650 2.103 -0.670 1.00 93.38 110 VAL A C 1
ATOM 872 O O . VAL A 1 110 ? -2.657 1.826 -0.022 1.00 93.38 110 VAL A O 1
ATOM 875 N N . PHE A 1 111 ? -1.007 3.262 -0.496 1.00 93.69 111 PHE A N 1
ATOM 876 C CA . PHE A 1 111 ? -1.474 4.258 0.468 1.00 93.69 111 PHE A CA 1
ATOM 877 C C . PHE A 1 111 ? -2.885 4.770 0.135 1.00 93.69 111 PHE A C 1
ATOM 879 O O . PHE A 1 111 ? -3.762 4.748 0.996 1.00 93.69 111 PHE A O 1
ATOM 886 N N . LYS A 1 112 ? -3.145 5.165 -1.119 1.00 92.25 112 LYS A N 1
ATOM 887 C CA . LYS A 1 112 ? -4.474 5.629 -1.560 1.00 92.25 112 LYS A CA 1
ATOM 888 C C . LYS A 1 112 ? -5.546 4.549 -1.399 1.00 92.25 112 LYS A C 1
ATOM 890 O O . LYS A 1 112 ? -6.653 4.866 -0.968 1.00 92.25 112 LYS A O 1
ATOM 895 N N . ALA A 1 113 ? -5.207 3.292 -1.685 1.00 94.19 113 ALA A N 1
ATOM 896 C CA . ALA A 1 113 ? -6.072 2.144 -1.452 1.00 94.19 113 ALA A CA 1
ATOM 897 C C . ALA A 1 113 ? -6.456 2.047 0.031 1.00 94.19 113 ALA A C 1
ATOM 899 O O . ALA A 1 113 ? -7.636 2.009 0.365 1.00 94.19 113 ALA A O 1
ATOM 900 N N . LEU A 1 114 ? -5.474 2.095 0.935 1.00 96.31 114 LEU A N 1
ATOM 901 C CA . LEU A 1 114 ? -5.709 2.065 2.380 1.00 96.31 114 LEU A CA 1
ATOM 902 C C . LEU A 1 114 ? -6.533 3.273 2.862 1.00 96.31 114 LEU A C 1
ATOM 904 O O . LEU A 1 114 ? -7.439 3.102 3.679 1.00 96.31 114 LEU A O 1
ATOM 908 N N . CYS A 1 115 ? -6.290 4.474 2.331 1.00 94.94 115 CYS A N 1
ATOM 909 C CA . CYS A 1 115 ? -7.099 5.663 2.616 1.00 94.94 115 CYS A CA 1
ATOM 910 C C . CYS A 1 115 ? -8.558 5.502 2.179 1.00 94.94 115 CYS A C 1
ATOM 912 O O . CYS A 1 115 ? -9.451 5.871 2.936 1.00 94.94 115 CYS A O 1
ATOM 914 N N . ALA A 1 116 ? -8.813 4.922 1.002 1.00 95.88 116 ALA A N 1
ATOM 915 C CA . ALA A 1 116 ? -10.172 4.614 0.556 1.00 95.88 116 ALA A CA 1
ATOM 916 C C . ALA A 1 116 ? -10.879 3.630 1.504 1.00 95.88 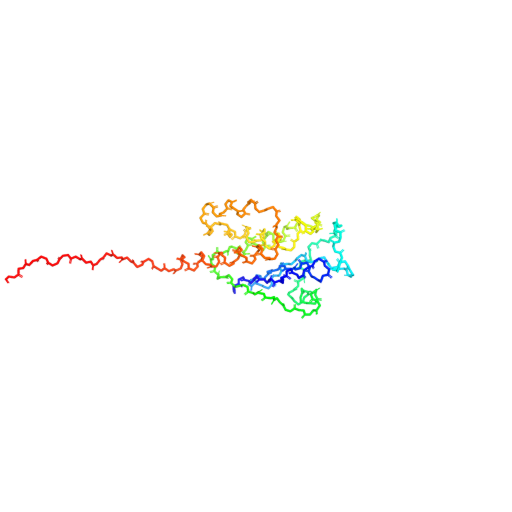116 ALA A C 1
ATOM 918 O O . ALA A 1 116 ? -12.093 3.688 1.669 1.00 95.88 116 ALA A O 1
ATOM 919 N N . GLY A 1 117 ? -10.110 2.763 2.166 1.00 96.38 117 GLY A N 1
ATOM 920 C CA . GLY A 1 117 ? -10.574 1.880 3.233 1.00 96.38 117 GLY A CA 1
ATOM 921 C C . GLY A 1 117 ? -10.662 2.520 4.624 1.00 96.38 117 GLY A C 1
ATOM 922 O O . GLY A 1 117 ? -10.824 1.779 5.591 1.00 96.38 117 GLY A O 1
ATOM 923 N N . SER A 1 118 ? -10.540 3.846 4.748 1.00 95.38 118 SER A N 1
ATOM 924 C CA . SER A 1 118 ? -10.553 4.592 6.019 1.00 95.38 118 SER A CA 1
ATOM 925 C C . SER A 1 118 ? -9.372 4.319 6.963 1.00 95.38 118 SER A C 1
ATOM 927 O O . SER A 1 118 ? -9.470 4.574 8.161 1.00 95.38 118 SER A O 1
ATOM 929 N N . ALA A 1 119 ? -8.212 3.877 6.459 1.00 95.44 119 ALA A N 1
ATOM 930 C CA . ALA A 1 119 ? -7.041 3.618 7.312 1.00 95.44 119 ALA A CA 1
ATOM 931 C C . ALA A 1 119 ? -6.601 4.827 8.152 1.00 95.44 119 ALA A C 1
ATOM 933 O O . ALA A 1 119 ? -6.149 4.659 9.280 1.00 95.44 119 ALA A O 1
ATOM 934 N N . LEU A 1 120 ? -6.760 6.046 7.629 1.00 95.06 120 LEU A N 1
ATOM 935 C CA . LEU A 1 120 ? -6.397 7.270 8.348 1.00 95.06 120 LEU A CA 1
ATOM 936 C C . LEU A 1 120 ? -7.250 7.519 9.600 1.00 95.06 120 LEU A C 1
ATOM 938 O O . LEU A 1 120 ? -6.783 8.192 10.515 1.00 95.06 120 LEU A O 1
ATOM 942 N N . ASP A 1 121 ? -8.463 6.972 9.664 1.00 94.62 121 ASP A N 1
ATOM 943 C CA . ASP A 1 121 ? -9.386 7.198 10.782 1.00 94.62 121 ASP A CA 1
ATOM 944 C C . ASP A 1 121 ? -9.017 6.365 12.021 1.00 94.62 121 ASP A C 1
ATOM 946 O O . ASP A 1 121 ? -9.506 6.619 13.120 1.00 94.62 121 ASP A O 1
ATOM 950 N N . VAL A 1 122 ? -8.101 5.404 11.865 1.00 94.44 122 VAL A N 1
ATOM 951 C CA . VAL A 1 122 ? -7.522 4.631 12.971 1.00 94.44 122 VAL A CA 1
ATOM 952 C C . VAL A 1 122 ? -6.503 5.458 13.770 1.00 94.44 122 VAL A C 1
ATOM 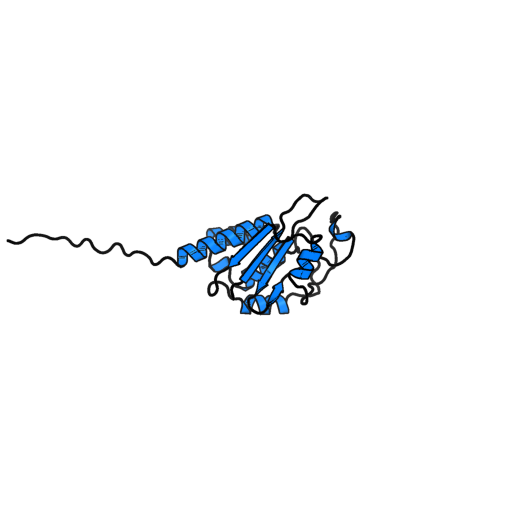954 O O . VAL A 1 122 ? -6.245 5.168 14.941 1.00 94.44 122 VAL A O 1
ATOM 957 N N . PHE A 1 123 ? -5.919 6.490 13.160 1.00 93.31 123 PHE A N 1
ATOM 958 C CA . PHE A 1 123 ? -4.865 7.293 13.772 1.00 93.31 123 PHE A CA 1
ATOM 959 C C . PHE A 1 123 ? -5.421 8.500 14.544 1.00 93.31 123 PHE A C 1
ATOM 961 O O . PHE A 1 123 ? -6.440 9.079 14.160 1.00 93.31 123 PHE A O 1
ATOM 968 N N . PRO A 1 124 ? -4.712 8.973 15.587 1.00 91.75 124 PRO A N 1
ATOM 969 C CA . PRO A 1 124 ? -4.971 10.282 16.177 1.00 91.75 124 PRO A CA 1
ATOM 970 C C . PRO A 1 124 ? -4.855 11.409 15.139 1.00 91.75 124 PRO A C 1
ATOM 972 O O . PRO A 1 124 ? -4.019 11.349 14.235 1.00 91.75 124 PRO A O 1
ATOM 975 N N . ALA A 1 125 ? -5.622 12.489 15.314 1.00 89.75 125 ALA A N 1
ATOM 976 C CA . ALA A 1 125 ? -5.707 13.592 14.346 1.00 89.75 125 ALA A CA 1
ATOM 977 C C . ALA A 1 125 ? -4.340 14.181 13.935 1.00 89.75 125 ALA A C 1
ATOM 979 O O . ALA A 1 125 ? -4.117 14.473 12.762 1.00 89.75 125 ALA A O 1
ATOM 980 N N . ILE A 1 126 ? -3.401 14.310 14.880 1.00 88.88 126 ILE A N 1
ATOM 981 C CA . ILE A 1 126 ? -2.057 14.831 14.589 1.00 88.88 126 ILE A CA 1
ATOM 982 C C . ILE A 1 126 ? -1.225 13.875 13.720 1.00 88.88 126 ILE A C 1
ATOM 984 O O . ILE A 1 126 ? -0.433 14.322 12.894 1.00 88.88 126 ILE A O 1
ATOM 988 N N . GLU A 1 127 ? -1.395 12.560 13.883 1.00 90.62 127 GLU A N 1
ATOM 989 C CA . GLU A 1 127 ? -0.708 11.560 13.060 1.00 90.62 127 GLU A CA 1
ATOM 990 C C . GLU A 1 127 ? -1.322 11.513 11.657 1.00 90.62 127 GLU A C 1
ATOM 992 O O . GLU A 1 127 ? -0.582 11.516 10.674 1.00 90.62 127 GLU A O 1
ATOM 997 N N . LYS A 1 128 ? -2.656 11.588 11.551 1.00 90.44 128 LYS A N 1
ATOM 998 C CA . LYS A 1 128 ? -3.366 11.700 10.267 1.00 90.44 128 LYS A CA 1
ATOM 999 C C . LYS A 1 128 ? -2.825 12.855 9.418 1.00 90.44 128 LYS A C 1
ATOM 1001 O O . LYS A 1 128 ? -2.422 12.631 8.278 1.00 90.44 128 LYS A O 1
ATOM 1006 N N . GLN A 1 129 ? -2.698 14.048 10.004 1.00 88.00 129 GLN A N 1
ATOM 1007 C CA . GLN A 1 129 ? -2.164 15.223 9.306 1.00 88.00 129 GLN A CA 1
ATOM 1008 C C . GLN A 1 129 ? -0.726 15.011 8.799 1.00 88.00 129 GLN A C 1
ATOM 1010 O O . GLN A 1 129 ? -0.363 15.500 7.730 1.00 88.00 129 GLN A O 1
ATOM 1015 N N . ARG A 1 130 ? 0.109 14.269 9.541 1.00 89.25 130 ARG A N 1
ATOM 1016 C CA . ARG A 1 130 ? 1.485 13.961 9.115 1.00 89.25 130 ARG A CA 1
ATOM 1017 C C . ARG A 1 130 ? 1.513 13.055 7.890 1.00 89.25 130 ARG A C 1
ATOM 1019 O O . ARG A 1 130 ? 2.331 13.289 7.008 1.00 89.25 130 ARG A O 1
ATOM 1026 N N . TYR A 1 131 ? 0.639 12.052 7.827 1.00 90.88 131 TYR A N 1
ATOM 1027 C CA . TYR A 1 131 ? 0.569 11.147 6.678 1.00 90.88 131 TYR A CA 1
ATOM 1028 C C . TYR A 1 131 ? -0.015 11.821 5.437 1.00 90.88 131 TYR A C 1
ATOM 1030 O O . TYR A 1 131 ? 0.483 11.602 4.337 1.00 90.88 131 TYR A O 1
ATOM 1038 N N . GLU A 1 132 ? -1.003 12.698 5.607 1.00 87.38 132 GLU A N 1
ATOM 1039 C CA . GLU A 1 132 ? -1.545 13.513 4.511 1.00 87.38 132 GLU A CA 1
ATOM 1040 C C . GLU A 1 132 ? -0.504 14.494 3.939 1.00 87.38 132 GLU A C 1
ATOM 1042 O O . GLU A 1 132 ? -0.548 14.818 2.755 1.00 87.38 132 GLU A O 1
ATOM 1047 N N . ALA A 1 133 ? 0.468 14.927 4.751 1.00 86.50 133 ALA A N 1
ATOM 1048 C CA . ALA A 1 133 ? 1.557 15.812 4.334 1.00 86.50 133 ALA A CA 1
ATOM 1049 C C . ALA A 1 133 ? 2.747 15.091 3.662 1.00 86.50 133 ALA A C 1
ATOM 1051 O O . ALA A 1 133 ? 3.704 15.750 3.245 1.00 86.50 133 ALA A O 1
ATOM 1052 N N . VAL A 1 134 ? 2.733 13.755 3.559 1.00 85.00 134 VAL A N 1
ATOM 1053 C CA . VAL A 1 134 ? 3.804 12.999 2.891 1.00 85.00 134 VAL A CA 1
ATOM 1054 C C . VAL A 1 134 ? 3.785 13.293 1.392 1.00 85.00 134 VAL A C 1
ATOM 1056 O O . VAL A 1 134 ? 2.862 12.908 0.680 1.00 85.00 134 VAL A O 1
ATOM 1059 N N . PHE A 1 135 ? 4.848 13.942 0.909 1.00 76.06 135 PHE A N 1
ATOM 1060 C CA . PHE A 1 135 ? 4.978 14.328 -0.499 1.00 76.06 135 PHE A CA 1
ATOM 1061 C C . PHE A 1 135 ? 5.340 13.152 -1.421 1.00 76.06 135 PHE A C 1
ATOM 1063 O O . PHE A 1 135 ? 4.863 13.089 -2.548 1.00 76.06 135 PHE A O 1
ATOM 1070 N N . ILE A 1 136 ? 6.168 12.213 -0.944 1.00 80.19 136 ILE A N 1
ATOM 1071 C CA . ILE A 1 136 ? 6.607 11.039 -1.711 1.00 80.19 136 ILE A CA 1
ATOM 1072 C C . ILE A 1 136 ? 6.371 9.787 -0.875 1.00 80.19 136 ILE A C 1
ATOM 1074 O O . ILE A 1 136 ? 6.984 9.596 0.180 1.00 80.19 136 ILE A O 1
ATOM 1078 N N . TRP A 1 137 ? 5.509 8.909 -1.377 1.00 85.38 137 TRP A N 1
ATOM 1079 C CA . TRP A 1 137 ? 5.336 7.575 -0.823 1.00 85.38 137 TRP A CA 1
ATOM 1080 C C . TRP A 1 137 ? 6.389 6.641 -1.408 1.00 85.38 137 TRP A C 1
ATOM 1082 O O . TRP A 1 137 ? 6.547 6.536 -2.621 1.00 85.38 137 TRP A O 1
ATOM 1092 N N . THR A 1 138 ? 7.126 5.977 -0.525 1.00 86.94 138 THR A N 1
ATOM 1093 C CA . THR A 1 138 ? 8.132 4.963 -0.865 1.00 86.94 138 THR A CA 1
ATOM 1094 C C . THR A 1 138 ? 7.765 3.649 -0.180 1.00 86.94 138 THR A C 1
ATOM 1096 O O . THR A 1 138 ? 6.964 3.682 0.765 1.00 86.94 138 THR A O 1
ATOM 1099 N N . PRO A 1 139 ? 8.373 2.511 -0.560 1.00 89.12 139 PRO A N 1
ATOM 1100 C CA . PRO A 1 139 ? 8.132 1.244 0.124 1.00 89.12 139 PRO A CA 1
ATOM 1101 C C . PRO A 1 139 ? 8.389 1.347 1.633 1.00 89.12 139 PRO A C 1
ATOM 1103 O O . PRO A 1 139 ? 7.558 0.922 2.426 1.00 89.12 139 PRO A O 1
ATOM 1106 N N . SER A 1 140 ? 9.459 2.043 2.043 1.00 89.50 140 SER A N 1
ATOM 1107 C CA . SER A 1 140 ? 9.757 2.285 3.463 1.00 89.50 140 SER A CA 1
ATOM 1108 C C . SER A 1 140 ? 8.716 3.174 4.157 1.00 89.50 140 SER A C 1
ATOM 1110 O O . SER A 1 140 ? 8.423 2.986 5.338 1.00 89.50 140 SER A O 1
ATOM 1112 N N . THR A 1 141 ? 8.138 4.153 3.454 1.00 90.75 141 THR A N 1
ATOM 1113 C CA . THR A 1 141 ? 7.084 5.001 4.034 1.00 90.75 141 THR A CA 1
ATOM 1114 C C . THR A 1 141 ? 5.783 4.218 4.221 1.00 90.75 141 THR A C 1
ATOM 1116 O O . THR A 1 141 ? 5.133 4.368 5.254 1.00 90.75 141 THR A O 1
ATOM 1119 N N . VAL A 1 142 ? 5.423 3.356 3.261 1.00 93.94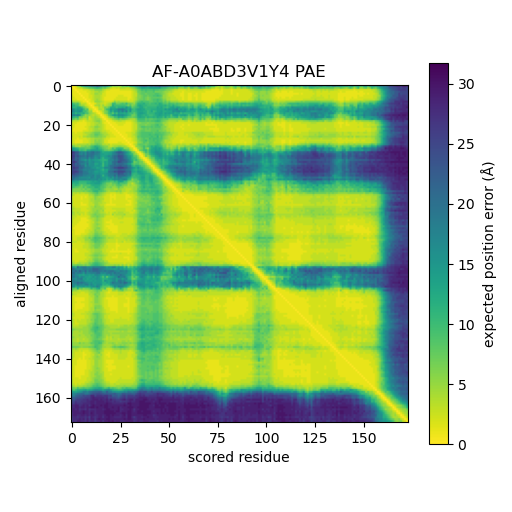 142 VAL A N 1
ATOM 1120 C CA . VAL A 1 142 ? 4.261 2.456 3.376 1.00 93.94 142 VAL A CA 1
ATOM 1121 C C . VAL A 1 142 ? 4.474 1.442 4.493 1.00 93.94 142 VAL A C 1
ATOM 1123 O O . VAL A 1 142 ? 3.578 1.262 5.307 1.00 93.94 142 VAL A O 1
ATOM 1126 N N . ASP A 1 143 ? 5.660 0.841 4.577 1.00 94.94 143 ASP A N 1
ATOM 1127 C CA . ASP A 1 143 ? 6.043 -0.083 5.647 1.00 94.94 143 ASP A CA 1
ATOM 1128 C C . ASP A 1 143 ? 5.798 0.529 7.036 1.00 94.94 143 A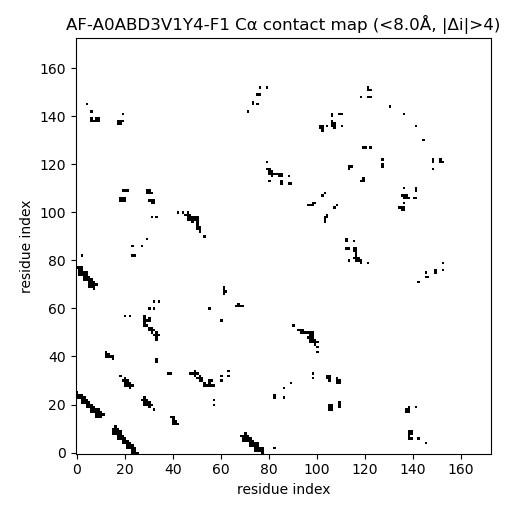SP A C 1
ATOM 1130 O O . ASP A 1 143 ? 5.005 0.010 7.821 1.00 94.94 143 ASP A O 1
ATOM 1134 N N . LYS A 1 144 ? 6.358 1.720 7.291 1.00 94.88 144 LYS A N 1
ATOM 1135 C CA . LYS A 1 144 ? 6.160 2.453 8.554 1.00 94.88 144 LYS A CA 1
ATOM 1136 C C . LYS A 1 144 ? 4.700 2.825 8.807 1.00 94.88 144 LYS A C 1
ATOM 1138 O O . LYS A 1 144 ? 4.245 2.776 9.948 1.00 94.88 144 LYS A O 1
ATOM 1143 N N . PHE A 1 145 ? 3.967 3.224 7.767 1.00 96.12 145 PHE A N 1
ATOM 1144 C CA . PHE A 1 145 ? 2.544 3.547 7.881 1.00 96.12 145 PHE A CA 1
ATOM 1145 C C . PHE A 1 145 ? 1.724 2.322 8.298 1.00 96.12 145 PHE A C 1
ATOM 1147 O O . PHE A 1 145 ? 0.942 2.401 9.242 1.00 96.12 145 PHE A O 1
ATOM 1154 N N . VAL A 1 146 ? 1.922 1.185 7.628 1.00 96.94 146 VAL A N 1
ATOM 1155 C CA . VAL A 1 146 ? 1.171 -0.048 7.893 1.00 96.94 146 VAL A CA 1
ATOM 1156 C C . VAL A 1 146 ? 1.556 -0.650 9.241 1.00 96.94 146 VAL A C 1
ATOM 1158 O O . VAL A 1 146 ? 0.672 -1.078 9.982 1.00 96.94 146 VAL A O 1
ATOM 1161 N N . GLN A 1 147 ? 2.837 -0.616 9.611 1.00 96.88 147 GLN A N 1
ATOM 1162 C CA . GLN A 1 147 ? 3.281 -1.017 10.943 1.00 96.88 147 GLN A CA 1
ATOM 1163 C C . GLN A 1 147 ? 2.558 -0.206 12.028 1.00 96.88 147 GLN A C 1
ATOM 1165 O O . GLN A 1 147 ? 1.929 -0.779 12.919 1.00 96.88 147 GLN A O 1
ATOM 1170 N N . ARG A 1 148 ? 2.570 1.129 11.915 1.00 96.38 148 ARG A N 1
ATOM 1171 C CA . ARG A 1 148 ? 1.906 2.010 12.884 1.00 96.38 148 ARG A CA 1
ATOM 1172 C C . ARG A 1 148 ? 0.386 1.809 12.904 1.00 96.38 148 ARG A C 1
ATOM 1174 O O . ARG A 1 148 ? -0.215 1.831 13.976 1.00 96.38 148 ARG A O 1
ATOM 1181 N N . LEU A 1 149 ? -0.236 1.574 11.747 1.00 96.38 149 LEU A N 1
ATOM 1182 C CA . LEU A 1 149 ? -1.657 1.233 11.645 1.00 96.38 149 LEU A CA 1
ATOM 1183 C C . LEU A 1 149 ? -1.987 -0.017 12.475 1.00 96.38 149 LEU A C 1
ATOM 1185 O O . LEU A 1 149 ? -2.923 -0.000 13.273 1.00 96.38 149 LEU A O 1
ATOM 1189 N N . ILE A 1 150 ? -1.204 -1.086 12.314 1.00 96.50 150 ILE A N 1
ATOM 1190 C CA . ILE A 1 150 ? -1.392 -2.352 13.036 1.0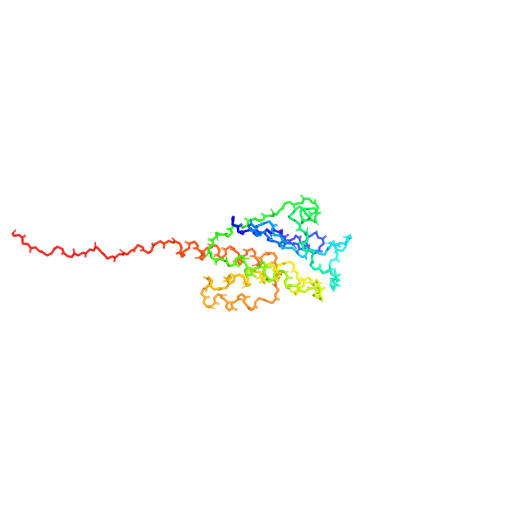0 96.50 150 ILE A CA 1
ATOM 1191 C C . ILE A 1 150 ? -1.192 -2.163 14.545 1.00 96.50 150 ILE A C 1
ATOM 1193 O O . ILE A 1 150 ? -1.956 -2.717 15.341 1.00 96.50 150 ILE A O 1
ATOM 1197 N N . GLU A 1 151 ? -0.218 -1.353 14.959 1.00 95.31 151 GLU A N 1
ATOM 1198 C CA . GLU A 1 151 ? -0.021 -0.996 16.367 1.00 95.31 151 GLU A CA 1
ATOM 1199 C C . GLU A 1 151 ? -1.249 -0.276 16.942 1.00 95.31 151 GLU A C 1
ATOM 1201 O O . GLU A 1 151 ? -1.762 -0.678 17.987 1.00 95.31 151 GLU A O 1
ATOM 1206 N N . CYS A 1 152 ? -1.776 0.745 16.255 1.00 94.19 152 CYS A N 1
ATOM 1207 C CA . CYS A 1 152 ? -2.986 1.456 16.683 1.00 94.19 152 CYS A CA 1
ATOM 1208 C C . CYS A 1 152 ? -4.191 0.516 16.827 1.00 94.19 152 CYS A C 1
ATOM 1210 O O . CYS A 1 152 ? -4.882 0.561 17.845 1.00 94.19 152 CYS A O 1
ATOM 1212 N N . ILE A 1 153 ? -4.407 -0.369 15.848 1.00 94.31 153 ILE A N 1
ATOM 1213 C CA . ILE A 1 153 ? -5.456 -1.400 15.895 1.00 94.31 153 ILE A CA 1
ATOM 1214 C C . ILE A 1 153 ? -5.285 -2.286 17.135 1.00 94.31 153 ILE A C 1
ATOM 1216 O O . ILE A 1 153 ? -6.240 -2.534 17.872 1.00 94.31 153 ILE A O 1
ATOM 1220 N N . SER A 1 154 ? -4.054 -2.726 17.397 1.00 92.94 154 SER A N 1
ATOM 1221 C CA . SER A 1 154 ? -3.738 -3.608 18.524 1.00 92.94 154 SER A CA 1
ATOM 1222 C C . SER A 1 154 ? -4.014 -2.941 19.875 1.00 92.94 154 SER A C 1
ATOM 1224 O O . SER A 1 154 ? -4.528 -3.589 20.785 1.00 92.94 154 SER A O 1
ATOM 1226 N N . HIS A 1 155 ? -3.742 -1.638 20.004 1.00 89.25 155 HIS A N 1
ATOM 1227 C CA . HIS A 1 155 ? -4.069 -0.868 21.206 1.00 89.25 155 HIS A CA 1
ATOM 1228 C C . HIS A 1 155 ? -5.579 -0.660 21.397 1.00 89.25 155 HIS A C 1
ATOM 1230 O O . HIS A 1 155 ? -6.045 -0.678 22.533 1.00 89.25 155 HIS A O 1
ATOM 1236 N N . GLN A 1 156 ? -6.352 -0.503 20.318 1.00 83.62 156 GLN A N 1
ATOM 1237 C CA . GLN A 1 156 ? -7.818 -0.395 20.389 1.00 83.62 156 GLN A CA 1
ATOM 1238 C C . GLN A 1 156 ? -8.492 -1.718 20.782 1.00 83.62 156 GLN A C 1
ATOM 1240 O O . GLN A 1 156 ? -9.567 -1.711 21.375 1.00 83.62 156 GLN A O 1
ATOM 1245 N N . ALA A 1 157 ? -7.869 -2.855 20.462 1.00 77.50 157 ALA A N 1
ATOM 1246 C CA . ALA A 1 157 ? -8.394 -4.183 20.771 1.00 77.50 157 ALA A CA 1
ATOM 1247 C C . ALA A 1 157 ? -8.206 -4.610 22.243 1.00 77.50 157 ALA A C 1
ATOM 1249 O O . ALA A 1 157 ? -8.797 -5.602 22.670 1.00 77.50 157 ALA A O 1
ATOM 1250 N N . GLN A 1 158 ? -7.391 -3.898 23.031 1.00 62.59 158 GLN A N 1
ATOM 1251 C CA . GLN A 1 158 ? -7.188 -4.203 24.450 1.00 62.59 158 GLN A CA 1
ATOM 1252 C C . GLN A 1 158 ? -8.372 -3.659 25.277 1.00 62.59 158 GLN A C 1
ATOM 1254 O O . GLN A 1 158 ? -8.610 -2.449 25.266 1.00 62.59 158 GLN A O 1
ATOM 1259 N N . PRO A 1 159 ? -9.118 -4.497 26.025 1.00 54.72 159 PRO A N 1
ATOM 1260 C CA . PRO A 1 159 ? -10.162 -4.003 26.912 1.00 54.72 159 PRO A CA 1
ATOM 1261 C C . PRO A 1 159 ? -9.530 -3.127 27.996 1.00 54.72 159 PRO A C 1
ATOM 1263 O O . PRO A 1 159 ? -8.589 -3.539 28.676 1.00 54.72 159 PRO A O 1
ATOM 1266 N N . THR A 1 160 ? -10.052 -1.913 28.176 1.00 53.91 160 THR A N 1
ATOM 1267 C CA . THR A 1 160 ? -9.663 -1.036 29.283 1.00 53.91 160 THR A CA 1
ATOM 1268 C C . THR A 1 160 ? -9.889 -1.777 30.598 1.00 53.91 160 THR A C 1
ATOM 1270 O O . THR A 1 160 ? -11.035 -1.975 31.008 1.00 53.91 160 THR A O 1
ATOM 1273 N N . VAL A 1 161 ? -8.814 -2.193 31.270 1.00 52.88 161 VAL A N 1
ATOM 1274 C CA . VAL A 1 161 ? -8.894 -2.692 32.644 1.00 52.88 161 VAL A CA 1
ATOM 1275 C C . VAL A 1 161 ? -9.383 -1.529 33.503 1.00 52.88 161 VAL A C 1
ATOM 1277 O O . VAL A 1 161 ? -8.647 -0.588 33.791 1.00 52.88 161 VAL A O 1
ATOM 1280 N N . SER A 1 162 ? -10.667 -1.557 33.854 1.00 48.31 162 SER A N 1
ATOM 1281 C CA . SER A 1 162 ? -11.276 -0.578 34.745 1.00 48.31 162 SER A CA 1
ATOM 1282 C C . SER A 1 162 ? -10.699 -0.770 36.144 1.00 48.31 162 SER A C 1
ATOM 1284 O O . SER A 1 162 ? -11.102 -1.666 36.883 1.00 48.31 162 SER A O 1
ATOM 1286 N N . SER A 1 163 ? -9.747 0.077 36.533 1.00 52.19 163 SER A N 1
ATOM 1287 C CA . SER A 1 163 ? -9.330 0.222 37.925 1.00 52.19 163 SER A CA 1
ATOM 1288 C C . SER A 1 163 ? -10.415 0.979 38.706 1.00 52.19 163 SER A C 1
ATOM 1290 O O . SER A 1 163 ? -10.257 2.145 39.066 1.00 52.19 163 SER A O 1
ATOM 1292 N N . LYS A 1 164 ? -11.555 0.332 38.947 1.00 54.12 164 LYS A N 1
ATOM 1293 C CA . LYS A 1 164 ? -12.538 0.751 39.953 1.00 54.12 164 LYS A CA 1
ATOM 1294 C C . LYS A 1 164 ? -12.881 -0.455 40.813 1.00 54.12 164 LYS A C 1
ATOM 1296 O O . LYS A 1 164 ? -13.816 -1.192 40.530 1.00 54.12 164 LYS A O 1
ATOM 1301 N N . GLY A 1 165 ? -12.086 -0.658 41.859 1.00 50.62 165 GLY A N 1
ATOM 1302 C CA . GLY A 1 165 ? -12.269 -1.779 42.772 1.00 50.62 165 GLY A CA 1
ATOM 1303 C C . GLY A 1 165 ? -11.310 -1.776 43.955 1.00 50.62 165 GLY A C 1
ATOM 1304 O O . GLY A 1 165 ? -10.754 -2.815 44.269 1.00 50.62 165 GLY A O 1
ATOM 1305 N N . LEU A 1 166 ? -11.099 -0.630 44.606 1.00 47.28 166 LEU A N 1
ATOM 1306 C CA . LEU A 1 166 ? -10.603 -0.617 45.985 1.00 47.28 166 LEU A CA 1
ATOM 1307 C C . LEU A 1 166 ? -11.520 0.292 46.810 1.00 47.28 166 LEU A C 1
ATOM 1309 O O . LEU A 1 166 ? -11.215 1.443 47.112 1.00 47.28 166 LEU A O 1
ATOM 1313 N N . GLY A 1 167 ? -12.727 -0.218 47.061 1.00 43.44 167 GLY A N 1
ATOM 1314 C CA . GLY A 1 167 ? -13.646 0.353 48.034 1.00 43.44 167 GLY A CA 1
ATOM 1315 C C . GLY A 1 167 ? -13.104 0.111 49.438 1.00 43.44 167 GLY A C 1
ATOM 1316 O O . GLY A 1 167 ? -12.750 -1.013 49.785 1.00 43.44 167 GLY A O 1
ATOM 1317 N N . LEU A 1 168 ? -13.017 1.195 50.204 1.00 47.72 168 LEU A N 1
ATOM 1318 C CA . LEU A 1 168 ? -12.691 1.243 51.624 1.00 47.72 168 LEU A CA 1
ATOM 1319 C C . LEU A 1 168 ? -13.436 0.157 52.421 1.00 47.72 168 LEU A C 1
ATOM 1321 O O . LEU A 1 168 ? -14.665 0.167 52.465 1.00 47.72 168 LEU A O 1
ATOM 1325 N N . PHE A 1 169 ? -12.704 -0.684 53.153 1.00 46.75 169 PHE A N 1
ATOM 1326 C CA . PHE A 1 169 ? -13.230 -1.301 54.370 1.00 46.75 169 PHE A CA 1
ATOM 1327 C C . PHE A 1 169 ? -12.951 -0.349 55.537 1.00 46.75 169 PHE A C 1
ATOM 1329 O O . PHE A 1 169 ? -11.871 -0.352 56.124 1.00 46.75 169 PHE A O 1
ATOM 1336 N N . ALA A 1 170 ? -13.928 0.512 55.823 1.00 48.25 170 ALA A N 1
ATOM 1337 C CA . ALA A 1 170 ? -14.055 1.166 57.119 1.00 48.25 170 ALA A CA 1
ATOM 1338 C C . ALA A 1 170 ? -14.743 0.188 58.086 1.00 48.25 170 ALA A C 1
ATOM 1340 O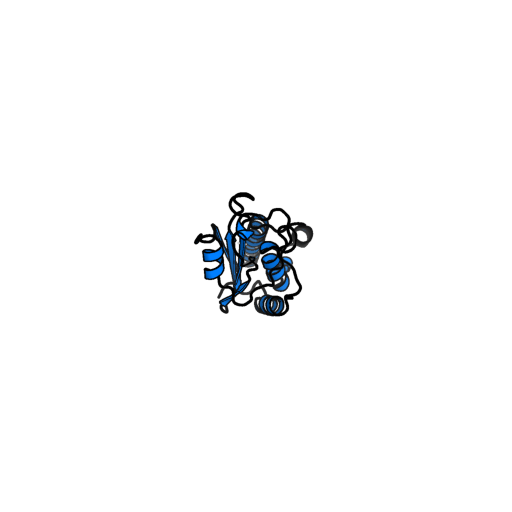 O . ALA A 1 170 ? -15.651 -0.543 57.693 1.00 48.25 170 ALA A O 1
ATOM 1341 N N . GLY A 1 171 ? -14.234 0.139 59.314 1.00 44.59 171 GLY A N 1
ATOM 1342 C CA . GLY A 1 171 ? -14.486 -0.923 60.280 1.00 44.59 171 GLY A CA 1
ATOM 1343 C C . GLY A 1 171 ? -15.867 -0.969 60.931 1.00 44.59 171 GLY A C 1
ATOM 1344 O O . GLY A 1 171 ? -16.667 -0.045 60.832 1.00 44.59 171 GLY A O 1
ATOM 1345 N N . MET A 1 172 ? -16.065 -2.095 61.614 1.00 43.78 172 MET A N 1
ATOM 1346 C CA . MET A 1 172 ? -17.001 -2.466 62.687 1.00 43.78 172 MET A CA 1
ATOM 1347 C C . MET A 1 172 ? -16.704 -3.971 62.880 1.00 43.78 172 MET A C 1
ATOM 1349 O O . MET A 1 172 ? -16.695 -4.700 61.893 1.00 43.78 172 MET A O 1
ATOM 1353 N N . SER A 1 173 ? -16.297 -4.498 64.033 1.00 52.09 173 SER A N 1
ATOM 1354 C CA . SER A 1 173 ? -16.675 -4.236 65.424 1.00 52.09 173 SER A CA 1
ATOM 1355 C C . SER A 1 173 ? -15.526 -4.524 66.390 1.00 52.09 173 SER A C 1
ATOM 1357 O O . SER A 1 173 ? -14.582 -5.238 65.987 1.00 52.09 173 SER A O 1
#